Protein AF-A0A424RBS3-F1 (afdb_monomer_lite)

Secondary structure (DSSP, 8-state):
-EEEEEEESSTT-EEEEEEEEEE-SS-EEEEEEEEEEEEEEEEEEE--SHHHHHHHTTTS-HHHHHHTGGGSPPPTT-SEEEGGGS-EEEEEEEEEEEEEEEEEEEES---HHH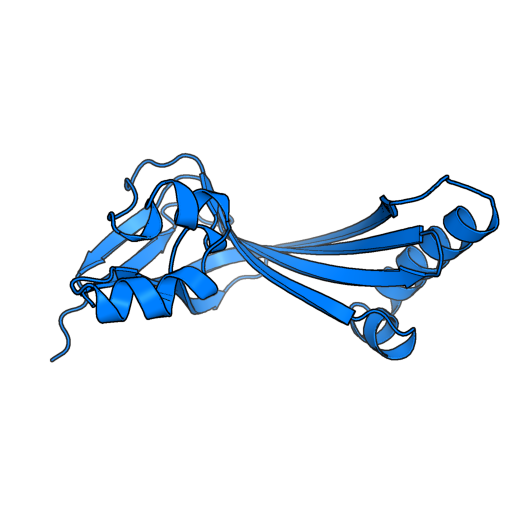HHHHHHHHHHHHHHTHHHHHHTT-EEEEEEEEEES-EEEEE----

Sequence (159 aa):
MKTFNVIPKDSDSVTEINTWLLELDEHKLIATQELNWGSGEFALHIPETPEKIEDIKNYVNRNSREKGIFREIPEEHIAKLDTNEYFFEMVATSGGAHEDWSVGLHEGESNDDIVNMIAQAEEGIESEGDEFLYENGWEEDCYDYKIEGGIKITPLVEL

Structure (mmCIF, N/CA/C/O backbone):
data_AF-A0A424RBS3-F1
#
_entry.id   AF-A0A424RBS3-F1
#
loop_
_atom_site.group_PDB
_atom_site.id
_atom_site.type_symbol
_atom_site.label_atom_id
_atom_site.label_alt_id
_atom_site.label_comp_id
_atom_site.label_asym_id
_atom_site.label_entity_id
_atom_site.label_seq_id
_atom_site.pdbx_PDB_ins_code
_atom_site.Cartn_x
_atom_site.Cartn_y
_atom_site.Cartn_z
_atom_site.occupancy
_atom_site.B_iso_or_equiv
_atom_site.auth_seq_id
_atom_site.auth_comp_id
_atom_site.auth_asym_id
_atom_site.auth_atom_id
_atom_site.pdbx_PDB_model_num
ATOM 1 N N . MET A 1 1 ? -0.478 -1.966 24.330 1.00 88.50 1 MET A N 1
ATOM 2 C CA . MET A 1 1 ? -0.972 -1.701 22.977 1.00 88.50 1 MET A CA 1
ATOM 3 C C . MET A 1 1 ? -2.391 -2.154 23.054 1.00 88.50 1 MET A C 1
ATOM 5 O O . MET A 1 1 ? -2.615 -3.266 23.521 1.00 88.50 1 MET A O 1
ATOM 9 N N . LYS A 1 2 ? -3.318 -1.281 22.688 1.00 92.94 2 LYS A N 1
ATOM 10 C CA . LYS A 1 2 ? -4.683 -1.723 22.451 1.00 92.94 2 LYS A CA 1
ATOM 11 C C . LYS A 1 2 ? -4.747 -2.220 21.027 1.00 92.94 2 LYS A C 1
ATOM 13 O O . LYS A 1 2 ? -4.319 -1.503 20.127 1.00 92.94 2 LYS A O 1
ATOM 18 N N . THR A 1 3 ? -5.269 -3.422 20.865 1.00 95.44 3 THR A N 1
ATOM 19 C CA . THR A 1 3 ? -5.447 -4.033 19.558 1.00 95.44 3 THR A CA 1
ATOM 20 C C . THR A 1 3 ? -6.916 -3.940 19.175 1.00 95.44 3 THR A C 1
ATOM 22 O O . THR A 1 3 ? -7.808 -4.138 20.006 1.00 95.44 3 THR A O 1
ATOM 25 N N . PHE A 1 4 ? -7.175 -3.608 17.921 1.00 96.75 4 PHE A N 1
ATOM 26 C CA . PHE A 1 4 ? -8.513 -3.517 17.362 1.00 96.75 4 PHE A CA 1
ATOM 27 C C . PHE A 1 4 ? -8.575 -4.350 16.093 1.00 96.75 4 PHE A C 1
ATOM 29 O O . PHE A 1 4 ? -7.641 -4.329 15.301 1.00 96.75 4 PHE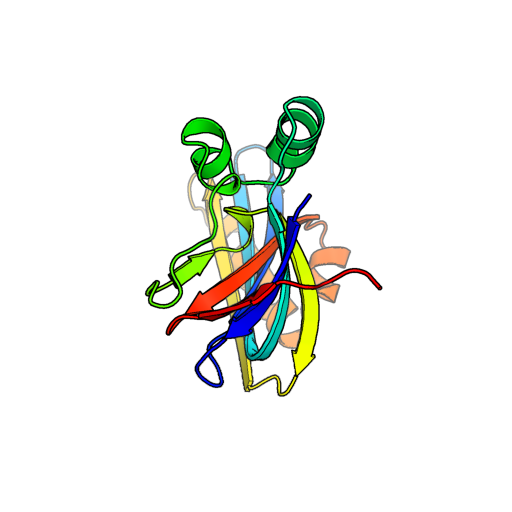 A O 1
ATOM 36 N N . ASN A 1 5 ? -9.684 -5.053 15.896 1.00 97.06 5 ASN A N 1
ATOM 37 C CA . ASN A 1 5 ? -10.004 -5.632 14.606 1.00 97.06 5 ASN A CA 1
ATOM 38 C C . ASN A 1 5 ? -10.622 -4.545 13.726 1.00 97.06 5 ASN A C 1
ATOM 40 O O . ASN A 1 5 ? -11.566 -3.865 14.156 1.00 97.06 5 ASN A O 1
ATOM 44 N N . VAL A 1 6 ? -10.085 -4.396 12.522 1.00 97.12 6 VAL A N 1
ATOM 45 C CA . VAL A 1 6 ? -10.508 -3.436 11.513 1.00 97.12 6 VAL A CA 1
ATOM 46 C C . VAL A 1 6 ? -10.985 -4.197 10.288 1.00 97.12 6 VAL A C 1
ATOM 48 O O . VAL A 1 6 ? -10.242 -4.965 9.682 1.00 97.12 6 VAL A O 1
ATOM 51 N N . ILE A 1 7 ? -12.245 -3.960 9.929 1.00 96.94 7 ILE A N 1
ATOM 52 C CA . ILE A 1 7 ? -12.893 -4.574 8.770 1.00 96.94 7 ILE A CA 1
ATOM 53 C C . ILE A 1 7 ? -13.395 -3.446 7.856 1.00 96.94 7 ILE A C 1
ATOM 55 O O . ILE A 1 7 ? -14.109 -2.564 8.350 1.00 96.94 7 ILE A O 1
ATOM 59 N N . PRO A 1 8 ? -13.063 -3.443 6.554 1.00 96.38 8 PRO A N 1
ATOM 60 C CA . PRO A 1 8 ? -13.652 -2.529 5.579 1.00 96.38 8 PRO A CA 1
ATOM 61 C C . PRO A 1 8 ? -15.179 -2.649 5.552 1.00 96.38 8 PRO A C 1
ATOM 63 O O . PRO A 1 8 ? -15.737 -3.734 5.730 1.00 96.38 8 PRO A O 1
ATOM 66 N N . LYS A 1 9 ? -15.881 -1.530 5.360 1.00 96.44 9 LYS A N 1
ATOM 67 C CA . LYS A 1 9 ? -17.354 -1.532 5.314 1.00 96.44 9 LYS A CA 1
ATOM 68 C C . LYS A 1 9 ? -17.906 -2.062 3.996 1.00 96.44 9 LYS A C 1
ATOM 70 O O . LYS A 1 9 ? -18.944 -2.726 4.008 1.00 96.44 9 LYS A O 1
ATOM 75 N N . ASP A 1 10 ? -17.204 -1.776 2.909 1.00 93.50 10 ASP A N 1
ATOM 76 C CA . ASP A 1 10 ? -17.633 -2.073 1.549 1.00 93.50 10 ASP A CA 1
ATOM 77 C C . ASP A 1 10 ? -16.786 -3.202 0.947 1.00 93.50 10 ASP A C 1
ATOM 79 O O . ASP A 1 10 ? -15.632 -3.401 1.333 1.00 93.50 10 ASP A O 1
ATOM 83 N N . SER A 1 11 ? -17.353 -3.960 0.006 1.00 92.25 11 SER A N 1
ATOM 84 C CA . SER A 1 11 ? -16.568 -4.907 -0.791 1.00 92.25 11 SER A CA 1
ATOM 85 C C . SER A 1 11 ? -15.692 -4.162 -1.795 1.00 92.25 11 SER A C 1
ATOM 87 O O . SER A 1 11 ? -16.004 -3.030 -2.159 1.00 92.25 11 SER A O 1
ATOM 89 N N . ASP A 1 12 ? -14.624 -4.814 -2.256 1.00 92.69 12 ASP A N 1
ATOM 90 C CA . ASP A 1 12 ? -13.719 -4.284 -3.292 1.00 92.69 12 ASP A CA 1
ATOM 91 C C . ASP A 1 12 ? -13.100 -2.926 -2.908 1.00 92.69 12 ASP A C 1
ATOM 93 O O . ASP A 1 12 ? -12.848 -2.072 -3.752 1.00 92.69 12 ASP A O 1
ATOM 97 N N . SER A 1 13 ? -12.905 -2.716 -1.604 1.00 93.62 13 SER A N 1
ATOM 98 C CA . SER A 1 13 ? -12.477 -1.445 -1.012 1.00 93.62 13 SER A CA 1
ATOM 99 C C . SER A 1 13 ? -11.055 -1.475 -0.456 1.00 93.62 13 SER A C 1
ATOM 101 O O . SER A 1 13 ? -10.584 -0.475 0.084 1.00 93.62 13 SER A O 1
ATOM 103 N N . VAL A 1 14 ? -10.384 -2.624 -0.551 1.00 96.25 14 VAL A N 1
ATOM 104 C CA . VAL A 1 14 ? -9.010 -2.818 -0.092 1.00 96.25 14 VAL A CA 1
ATOM 105 C C . VAL A 1 14 ? -8.107 -2.906 -1.307 1.00 96.25 14 VAL A C 1
ATOM 107 O O . VAL A 1 14 ? -8.252 -3.827 -2.105 1.00 96.25 14 VAL A O 1
ATOM 110 N N . THR A 1 15 ? -7.150 -1.995 -1.407 1.00 96.50 15 THR A N 1
ATOM 111 C CA . THR A 1 15 ? -6.072 -2.059 -2.394 1.00 96.50 15 THR A CA 1
ATOM 112 C C . THR A 1 15 ? -4.772 -2.371 -1.670 1.00 96.50 15 THR A C 1
ATOM 114 O O . THR A 1 15 ? -4.357 -1.605 -0.806 1.00 96.50 15 THR A O 1
ATOM 117 N N . GLU A 1 16 ? -4.143 -3.486 -2.002 1.00 95.56 16 GLU A N 1
ATOM 118 C CA . GLU A 1 16 ? -2.749 -3.775 -1.676 1.00 95.56 16 GLU A CA 1
ATOM 119 C C . GLU A 1 16 ? -1.847 -3.101 -2.706 1.00 95.56 16 GLU A C 1
ATOM 121 O O . GLU A 1 16 ? -2.157 -3.113 -3.896 1.00 95.56 16 GLU A O 1
ATOM 126 N N . ILE A 1 17 ? -0.772 -2.478 -2.239 1.00 95.56 17 ILE A N 1
ATOM 127 C CA . ILE A 1 17 ? 0.138 -1.671 -3.042 1.00 95.56 17 ILE A CA 1
ATOM 128 C C . ILE A 1 17 ? 1.555 -2.180 -2.799 1.00 95.56 17 ILE A C 1
ATOM 130 O O . ILE A 1 17 ? 2.110 -1.972 -1.717 1.00 95.56 17 ILE A O 1
ATOM 134 N N . ASN A 1 18 ? 2.144 -2.789 -3.828 1.00 95.31 18 ASN A N 1
ATOM 135 C CA . ASN A 1 18 ? 3.519 -3.283 -3.800 1.00 95.31 18 ASN A CA 1
ATOM 136 C C . ASN A 1 18 ? 4.365 -2.402 -4.708 1.00 95.31 18 ASN A C 1
ATOM 138 O O . ASN A 1 18 ? 4.069 -2.240 -5.892 1.00 95.31 18 ASN A O 1
ATOM 142 N N . THR A 1 19 ? 5.399 -1.788 -4.145 1.00 96.06 19 THR A N 1
ATOM 143 C CA . THR A 1 19 ? 6.270 -0.857 -4.863 1.00 96.06 19 THR A CA 1
ATOM 144 C C . THR A 1 19 ? 7.662 -1.436 -4.980 1.00 96.06 19 THR A C 1
ATOM 146 O O . THR A 1 19 ? 8.233 -1.919 -4.006 1.00 96.06 19 THR A O 1
ATOM 149 N N . TRP A 1 20 ? 8.208 -1.326 -6.179 1.00 98.00 20 TRP A N 1
ATOM 150 C CA . TRP A 1 20 ? 9.506 -1.827 -6.571 1.00 98.00 20 TRP A CA 1
ATOM 151 C C . TRP A 1 20 ? 10.348 -0.707 -7.125 1.00 98.00 20 TRP A C 1
ATOM 153 O O . TRP A 1 20 ? 9.848 0.210 -7.780 1.00 98.00 20 TRP A O 1
ATOM 163 N N . LEU A 1 21 ? 11.641 -0.819 -6.892 1.00 97.69 21 LEU A N 1
ATOM 164 C CA . LEU A 1 21 ? 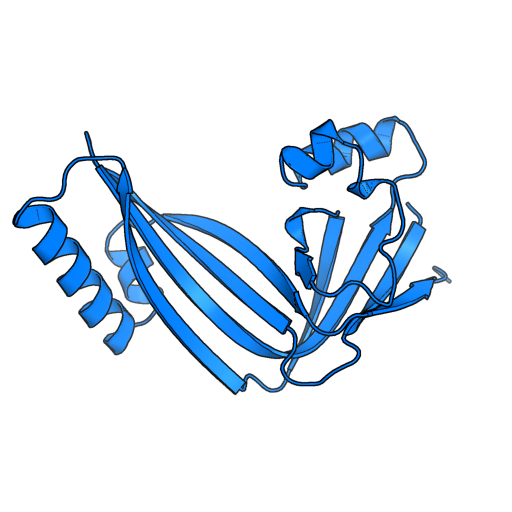12.595 0.222 -7.156 1.00 97.69 21 LEU A CA 1
ATOM 165 C C . LEU A 1 21 ? 13.774 -0.322 -7.958 1.00 97.69 21 LEU A C 1
ATOM 167 O O . LEU A 1 21 ? 14.436 -1.267 -7.544 1.00 97.69 21 LEU A O 1
ATOM 171 N N . LEU A 1 22 ? 14.077 0.334 -9.074 1.00 97.69 22 LEU A N 1
ATOM 172 C CA . LEU A 1 22 ? 15.353 0.199 -9.761 1.00 97.69 22 LEU A CA 1
ATOM 173 C C . LEU A 1 22 ? 16.136 1.510 -9.640 1.00 97.69 22 LEU A C 1
ATOM 175 O O . LEU A 1 22 ? 15.763 2.529 -10.232 1.00 97.69 22 LEU A O 1
ATOM 179 N N . GLU A 1 23 ? 17.219 1.480 -8.862 1.00 96.44 23 GLU A N 1
ATOM 180 C CA . GLU A 1 23 ? 18.167 2.591 -8.749 1.00 96.44 23 GLU A CA 1
ATOM 181 C C . GLU A 1 23 ? 19.294 2.451 -9.779 1.00 96.44 23 GLU A C 1
ATOM 183 O O . GLU A 1 23 ? 19.982 1.433 -9.863 1.00 96.44 23 GLU A O 1
ATOM 188 N N . LEU A 1 24 ? 19.490 3.510 -10.559 1.00 94.38 24 LEU A N 1
ATOM 189 C CA . LEU A 1 24 ? 20.582 3.697 -11.510 1.00 94.38 24 LEU A CA 1
ATOM 190 C C . LEU A 1 24 ? 21.361 4.961 -11.105 1.00 94.38 24 LEU A C 1
ATOM 192 O O . LEU A 1 24 ? 20.901 5.728 -10.264 1.00 94.38 24 LEU A O 1
ATOM 196 N N . ASP A 1 25 ? 22.522 5.213 -11.718 1.00 91.62 25 ASP A N 1
ATOM 197 C CA . ASP A 1 25 ? 23.418 6.320 -11.323 1.00 91.62 25 ASP A CA 1
ATOM 198 C C . ASP A 1 25 ? 22.707 7.682 -11.153 1.00 91.62 25 ASP A C 1
ATOM 200 O O . ASP A 1 25 ? 22.846 8.325 -10.114 1.00 91.62 25 ASP A O 1
ATOM 204 N N . GLU A 1 26 ? 21.959 8.132 -12.167 1.00 94.94 26 GLU A N 1
ATOM 205 C CA . GLU A 1 26 ? 21.239 9.421 -12.160 1.00 94.94 26 GLU A CA 1
ATOM 206 C C . GLU A 1 26 ? 19.715 9.256 -12.280 1.00 94.94 26 GLU A C 1
ATOM 208 O O . GLU A 1 26 ? 18.992 10.243 -12.450 1.00 94.94 26 GLU A O 1
ATOM 213 N N . HIS A 1 27 ? 19.213 8.018 -12.213 1.00 97.00 27 HIS A N 1
ATOM 214 C CA . HIS A 1 27 ? 17.811 7.707 -12.478 1.00 97.00 27 HIS A CA 1
ATOM 215 C C . HIS A 1 27 ? 17.230 6.769 -11.435 1.00 97.00 27 HIS A C 1
ATOM 217 O O . HIS A 1 27 ? 17.876 5.828 -10.983 1.00 97.00 27 HIS A O 1
ATOM 223 N N . LYS A 1 28 ? 15.959 6.993 -11.119 1.00 97.62 28 LYS A N 1
ATOM 224 C CA . LYS A 1 28 ? 15.176 6.135 -10.236 1.00 97.62 28 LYS A CA 1
ATOM 225 C C . LYS A 1 28 ? 13.906 5.728 -10.959 1.00 97.62 28 LYS A C 1
ATOM 227 O O . LYS A 1 28 ? 13.111 6.608 -11.296 1.00 97.62 28 LYS A O 1
ATOM 232 N N . LEU A 1 29 ? 13.704 4.437 -11.198 1.00 98.12 29 LEU A N 1
ATOM 233 C CA . LEU A 1 29 ? 12.445 3.925 -11.737 1.00 98.12 29 LEU A CA 1
ATOM 234 C C . LEU A 1 29 ? 11.638 3.240 -10.643 1.00 98.12 29 LEU A C 1
ATOM 236 O O . LEU A 1 29 ? 12.201 2.603 -9.757 1.00 98.12 29 LEU A O 1
ATOM 240 N N . ILE A 1 30 ? 10.319 3.377 -10.720 1.00 98.06 30 ILE A N 1
ATOM 241 C CA . ILE A 1 30 ? 9.384 2.736 -9.805 1.00 98.06 30 ILE A CA 1
ATOM 242 C C . ILE A 1 30 ? 8.403 1.895 -10.609 1.00 98.06 30 ILE A C 1
ATOM 244 O O . ILE A 1 30 ? 7.836 2.388 -11.584 1.00 98.06 30 ILE A O 1
ATOM 248 N N . ALA A 1 31 ? 8.205 0.652 -10.181 1.00 98.00 31 ALA A N 1
ATOM 249 C CA . ALA A 1 31 ? 7.095 -0.181 -10.606 1.00 98.00 31 ALA A CA 1
ATOM 250 C C . ALA A 1 31 ? 6.132 -0.346 -9.426 1.00 98.00 31 ALA A C 1
ATOM 252 O O . ALA A 1 31 ? 6.559 -0.567 -8.294 1.00 98.00 31 ALA A O 1
ATOM 253 N N . THR A 1 32 ? 4.837 -0.202 -9.674 1.00 97.69 32 THR A N 1
ATOM 254 C CA . THR A 1 32 ? 3.794 -0.325 -8.657 1.00 97.69 32 THR A CA 1
ATOM 255 C C . THR A 1 32 ? 2.762 -1.333 -9.123 1.00 97.69 32 THR A C 1
ATOM 257 O O . THR A 1 32 ? 2.187 -1.170 -10.199 1.00 97.69 32 THR A O 1
ATOM 260 N N . GLN A 1 33 ? 2.524 -2.339 -8.290 1.00 97.12 33 GLN A N 1
ATOM 261 C CA . GLN A 1 33 ? 1.409 -3.268 -8.392 1.00 97.12 33 GLN A CA 1
ATOM 262 C C . GLN A 1 33 ? 0.296 -2.798 -7.457 1.00 97.12 33 GLN A C 1
ATOM 264 O O . GLN A 1 33 ? 0.543 -2.576 -6.271 1.00 97.12 33 GLN A O 1
ATOM 269 N N . GLU A 1 34 ? -0.925 -2.689 -7.968 1.00 96.75 34 GLU A N 1
ATOM 270 C CA . GLU A 1 34 ? -2.127 -2.502 -7.161 1.00 96.75 34 GLU A CA 1
ATOM 271 C C . GLU A 1 34 ? -3.043 -3.728 -7.283 1.00 96.75 34 GLU A C 1
ATOM 273 O O . GLU A 1 34 ? -3.581 -4.018 -8.351 1.00 96.75 34 GLU A O 1
ATOM 278 N N . LEU A 1 35 ? -3.263 -4.435 -6.172 1.00 95.19 35 LEU A N 1
ATOM 279 C CA . LEU A 1 35 ? -4.183 -5.572 -6.078 1.00 95.19 35 LEU A CA 1
ATOM 280 C C . LEU A 1 35 ? -5.432 -5.166 -5.298 1.00 95.19 35 LEU A C 1
ATOM 282 O O . LEU A 1 35 ? -5.370 -4.841 -4.115 1.00 95.19 35 LEU A O 1
ATOM 286 N N . ASN A 1 36 ? -6.593 -5.208 -5.944 1.00 95.50 36 ASN A N 1
ATOM 287 C CA . ASN A 1 36 ? -7.869 -4.929 -5.296 1.00 95.50 36 ASN A CA 1
ATOM 288 C C . ASN A 1 36 ? -8.500 -6.216 -4.765 1.00 95.50 36 ASN A C 1
ATOM 290 O O . ASN A 1 36 ? -8.737 -7.176 -5.506 1.00 95.50 36 ASN A O 1
ATOM 294 N N . TRP A 1 37 ? -8.822 -6.207 -3.477 1.00 95.81 37 TRP A N 1
ATOM 295 C CA . TRP A 1 37 ? -9.398 -7.326 -2.748 1.00 95.81 37 TRP A CA 1
ATOM 296 C C . TRP A 1 37 ? -10.871 -7.080 -2.428 1.00 95.81 37 TRP A C 1
ATOM 298 O O . TRP A 1 37 ? -11.248 -6.032 -1.901 1.00 95.81 37 TRP A O 1
ATOM 308 N N . GLY A 1 38 ? -11.704 -8.098 -2.656 1.00 93.06 38 GLY A N 1
ATOM 309 C CA . GLY A 1 38 ? -13.127 -8.061 -2.323 1.00 93.06 38 GLY A CA 1
ATOM 310 C C . GLY A 1 38 ? -13.412 -7.924 -0.825 1.00 93.06 38 GLY A C 1
ATOM 311 O O . GLY A 1 38 ? -14.462 -7.409 -0.443 1.00 93.06 38 GLY A O 1
ATOM 312 N N . SER A 1 39 ? -12.482 -8.353 0.031 1.00 93.56 39 SER A N 1
ATOM 313 C CA . SER A 1 39 ? -12.556 -8.198 1.488 1.00 93.56 39 SER A CA 1
ATOM 314 C C . SER A 1 39 ? -11.167 -8.157 2.124 1.00 93.56 39 SER A C 1
ATOM 316 O O . SER A 1 39 ? -10.256 -8.814 1.617 1.00 93.56 39 SER A O 1
ATOM 318 N N . GLY A 1 40 ? -11.056 -7.524 3.294 1.00 94.88 40 GLY A N 1
ATOM 319 C CA . GLY A 1 40 ? -9.869 -7.582 4.149 1.00 94.88 40 GLY A CA 1
ATOM 320 C C . GLY A 1 40 ? -10.211 -7.612 5.641 1.00 94.88 40 GLY A C 1
ATOM 321 O O . GLY A 1 40 ? -11.294 -7.198 6.053 1.00 94.88 40 GLY A O 1
ATOM 322 N N . GLU A 1 41 ? -9.282 -8.106 6.447 1.00 96.69 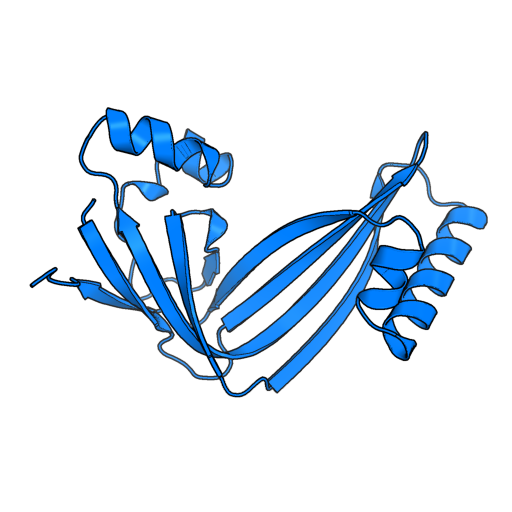41 GLU A N 1
ATOM 323 C CA . GLU A 1 41 ? -9.302 -8.077 7.908 1.00 96.69 41 GLU A CA 1
ATOM 324 C C . GLU A 1 41 ? -7.911 -7.687 8.407 1.00 96.69 41 GLU A C 1
ATOM 326 O O . GLU A 1 41 ? -6.904 -8.256 7.976 1.00 96.69 41 GLU A O 1
ATOM 331 N N . PHE A 1 42 ? -7.862 -6.715 9.318 1.00 96.12 42 PHE A N 1
ATOM 332 C CA . PHE A 1 42 ? -6.615 -6.131 9.797 1.00 96.12 42 PHE A CA 1
ATOM 333 C C . PHE A 1 42 ? -6.615 -5.974 11.318 1.00 96.12 42 PHE A C 1
ATOM 335 O O . PHE A 1 42 ? -7.636 -5.645 11.927 1.00 96.12 42 PHE A O 1
ATOM 342 N N . ALA A 1 43 ? -5.449 -6.136 11.935 1.00 95.94 43 ALA A N 1
ATOM 343 C CA . ALA A 1 43 ? -5.219 -5.798 13.331 1.00 95.94 43 ALA A CA 1
ATOM 344 C C . ALA A 1 43 ? -4.560 -4.416 13.425 1.00 95.94 43 ALA A C 1
ATOM 346 O O . ALA A 1 43 ? -3.463 -4.200 12.924 1.00 95.94 43 ALA A O 1
ATOM 347 N N . LEU A 1 44 ? -5.239 -3.468 14.070 1.00 96.00 44 LEU A N 1
ATOM 348 C CA . LEU A 1 44 ? -4.716 -2.137 14.370 1.00 96.00 44 LEU A CA 1
ATOM 349 C C . LEU A 1 44 ? -4.163 -2.104 15.791 1.00 96.00 44 LEU A C 1
ATOM 351 O O . LEU A 1 44 ? -4.891 -2.383 16.749 1.00 96.00 44 LEU A O 1
ATOM 355 N N . HIS A 1 45 ? -2.923 -1.654 15.946 1.00 95.19 45 HIS A N 1
ATOM 356 C CA . HIS A 1 45 ? -2.261 -1.544 17.239 1.00 95.19 45 HIS A CA 1
ATOM 357 C C . HIS A 1 45 ? -2.020 -0.085 17.628 1.00 95.19 45 HIS A C 1
ATOM 359 O O . HIS A 1 45 ? -1.210 0.623 17.033 1.00 95.19 45 HIS A O 1
ATOM 365 N N . ILE A 1 46 ? -2.675 0.356 18.704 1.00 95.69 46 ILE A N 1
ATOM 366 C CA . ILE A 1 46 ? -2.489 1.700 19.255 1.00 95.69 46 ILE A CA 1
ATOM 367 C C . ILE A 1 46 ? -1.515 1.653 20.444 1.00 95.69 46 ILE A C 1
ATOM 369 O O . ILE A 1 46 ? -1.777 0.945 21.434 1.00 95.69 46 ILE A O 1
ATOM 373 N N . PRO A 1 47 ? -0.386 2.388 20.397 1.00 94.75 47 PRO A N 1
ATOM 374 C CA . PRO A 1 47 ? 0.570 2.430 21.495 1.00 94.75 47 PRO A CA 1
ATOM 375 C C . PRO A 1 47 ? 0.027 3.232 22.683 1.00 94.75 47 PRO A C 1
ATOM 377 O O . PRO A 1 47 ? -0.577 4.286 22.528 1.00 94.75 47 PRO A O 1
ATOM 380 N N . GLU A 1 48 ? 0.300 2.754 23.899 1.00 92.31 48 GLU A N 1
ATOM 381 C CA . GLU A 1 48 ? -0.194 3.373 25.145 1.00 92.31 48 GLU A CA 1
ATOM 382 C C . GLU A 1 48 ? 0.928 3.911 26.041 1.00 92.31 48 GLU A C 1
ATOM 384 O O . GLU A 1 48 ? 0.667 4.644 26.992 1.00 92.31 48 GLU A O 1
ATOM 389 N N . THR A 1 49 ? 2.179 3.532 25.767 1.00 93.31 49 THR A N 1
ATOM 390 C CA . THR A 1 49 ? 3.347 3.919 26.567 1.00 93.31 49 THR A CA 1
ATOM 391 C C . THR A 1 49 ? 4.387 4.613 25.689 1.00 93.31 49 THR A C 1
ATOM 393 O O . THR A 1 49 ? 4.478 4.295 24.502 1.00 93.31 49 THR A O 1
ATOM 396 N N . PRO A 1 50 ? 5.212 5.522 26.244 1.00 93.81 50 PRO A N 1
ATOM 397 C CA . PRO A 1 50 ? 6.286 6.175 25.493 1.00 93.81 50 PRO A CA 1
ATOM 398 C C . PRO A 1 50 ? 7.242 5.194 24.805 1.00 93.81 50 PRO A C 1
ATOM 400 O O . PRO A 1 50 ? 7.641 5.430 23.673 1.00 93.81 50 PRO A O 1
ATOM 403 N N . GLU A 1 51 ? 7.552 4.073 25.456 1.00 93.69 51 GLU A N 1
ATOM 404 C CA . GLU A 1 51 ? 8.394 3.006 24.897 1.00 93.69 51 GLU A CA 1
ATOM 405 C C . GLU A 1 51 ? 7.772 2.395 23.634 1.00 93.69 51 GLU A C 1
ATOM 407 O O . GLU A 1 51 ? 8.444 2.255 22.621 1.00 93.69 51 GLU A O 1
ATOM 412 N N . LYS A 1 52 ? 6.464 2.107 23.659 1.00 93.00 52 LYS A N 1
ATOM 413 C CA . LYS A 1 52 ? 5.735 1.557 22.504 1.00 93.00 52 LYS A CA 1
ATOM 414 C C . LYS A 1 52 ? 5.562 2.580 21.385 1.00 93.00 52 LYS A C 1
ATOM 416 O O . LYS A 1 52 ? 5.563 2.219 20.218 1.00 93.00 52 LYS A O 1
ATOM 421 N N . ILE A 1 53 ? 5.425 3.860 21.731 1.00 93.75 53 ILE A N 1
ATOM 422 C CA . ILE A 1 53 ? 5.411 4.953 20.749 1.00 93.75 53 ILE A CA 1
ATOM 423 C C . ILE A 1 53 ? 6.761 5.031 20.025 1.00 93.75 53 ILE A C 1
ATOM 425 O O . ILE A 1 53 ? 6.795 5.228 18.813 1.00 93.75 53 ILE A O 1
ATOM 429 N N . GLU A 1 54 ? 7.861 4.902 20.767 1.00 92.94 54 GLU A N 1
ATOM 430 C CA . GLU A 1 54 ? 9.220 4.955 20.228 1.00 92.94 54 GLU A CA 1
ATOM 431 C C . GLU A 1 54 ? 9.545 3.758 19.327 1.00 92.94 54 GLU A C 1
ATOM 433 O O . GLU A 1 54 ? 10.281 3.920 18.356 1.00 92.94 54 GLU A O 1
ATOM 438 N N . ASP A 1 55 ? 8.968 2.595 19.625 1.00 91.38 55 ASP A N 1
ATOM 439 C CA . ASP A 1 55 ? 9.061 1.390 18.801 1.00 91.38 55 ASP A CA 1
ATOM 440 C C . ASP A 1 55 ? 8.262 1.544 17.493 1.00 91.38 55 ASP A C 1
ATOM 442 O O . ASP A 1 55 ? 8.824 1.494 16.399 1.00 91.38 55 ASP A O 1
ATOM 446 N N . ILE A 1 56 ? 6.967 1.878 17.597 1.00 90.56 56 ILE A N 1
ATOM 447 C CA . ILE A 1 56 ? 6.051 1.968 16.446 1.00 90.56 56 ILE A CA 1
ATOM 448 C C . ILE A 1 56 ? 6.445 3.051 15.438 1.00 90.56 56 ILE A C 1
ATOM 450 O O . ILE A 1 56 ? 6.233 2.881 14.240 1.00 90.56 56 ILE A O 1
ATOM 454 N N . LYS A 1 57 ? 7.025 4.174 15.877 1.00 89.94 57 LYS A N 1
ATOM 455 C CA . LYS A 1 57 ? 7.284 5.323 14.988 1.00 89.94 57 LYS A CA 1
ATOM 456 C C . LYS A 1 57 ? 8.170 4.999 13.773 1.00 89.94 57 LYS A C 1
ATOM 458 O O . LYS A 1 57 ? 8.264 5.834 12.876 1.00 89.94 57 LYS A O 1
ATOM 463 N N . ASN A 1 58 ? 8.905 3.886 13.809 1.00 87.38 58 ASN A N 1
ATOM 464 C CA . ASN A 1 58 ? 9.782 3.451 12.723 1.00 87.38 58 ASN A CA 1
ATOM 465 C C . ASN A 1 58 ? 9.041 2.615 11.667 1.00 87.38 58 ASN A C 1
ATOM 467 O O . ASN A 1 58 ? 9.592 2.408 10.595 1.00 87.38 58 ASN A O 1
ATOM 471 N N . TYR A 1 59 ? 7.814 2.181 11.962 1.00 89.44 59 TYR A N 1
ATOM 472 C CA . TYR A 1 59 ? 6.963 1.373 11.083 1.00 89.44 59 TYR A CA 1
ATOM 473 C C . TYR A 1 59 ? 5.802 2.170 10.478 1.00 89.44 59 TYR A C 1
ATOM 475 O O . TYR A 1 59 ? 5.009 1.622 9.727 1.00 89.44 59 TYR A O 1
ATOM 483 N N . VAL A 1 60 ? 5.685 3.458 10.814 1.00 92.44 60 VAL A N 1
ATOM 484 C CA . VAL A 1 60 ? 4.680 4.356 10.238 1.00 92.44 60 VAL A CA 1
ATOM 485 C C . VAL A 1 60 ? 5.356 5.413 9.386 1.00 92.44 60 VAL A C 1
ATOM 487 O O . VAL A 1 60 ? 6.505 5.801 9.628 1.00 92.44 60 VAL A O 1
ATOM 490 N N . ASN A 1 61 ? 4.624 5.930 8.409 1.00 91.81 61 ASN A N 1
ATOM 491 C CA . ASN A 1 61 ? 5.136 6.937 7.508 1.00 91.81 61 ASN A CA 1
ATOM 492 C C . ASN A 1 61 ? 5.541 8.219 8.264 1.00 91.81 61 ASN A C 1
ATOM 494 O O . ASN A 1 61 ? 5.091 8.534 9.376 1.00 91.81 61 ASN A O 1
ATOM 498 N N . ARG A 1 62 ? 6.414 9.006 7.630 1.00 90.88 62 ARG A N 1
ATOM 499 C CA . ARG A 1 62 ? 6.984 10.221 8.222 1.00 90.88 62 ARG A CA 1
ATOM 500 C C . ARG A 1 62 ? 5.918 11.223 8.677 1.00 90.88 62 ARG A C 1
ATOM 502 O O . ARG A 1 62 ? 6.054 11.810 9.749 1.00 90.88 62 ARG A O 1
ATOM 509 N N . ASN A 1 63 ? 4.871 11.417 7.877 1.00 91.88 63 ASN A N 1
ATOM 510 C CA . ASN A 1 63 ? 3.799 12.366 8.170 1.00 91.88 63 ASN A CA 1
ATOM 511 C C . ASN A 1 63 ? 3.028 11.962 9.439 1.00 91.88 63 ASN A C 1
ATOM 513 O O . ASN A 1 63 ? 2.814 12.798 10.322 1.00 91.88 63 ASN A O 1
ATOM 517 N N . SER A 1 64 ? 2.682 10.680 9.573 1.00 92.56 64 SER A N 1
ATOM 518 C CA . SER A 1 64 ? 2.048 10.131 10.770 1.00 92.56 64 SER A CA 1
ATOM 519 C C . SER A 1 64 ? 2.963 10.240 11.986 1.00 92.56 64 SER A C 1
ATOM 521 O O . SER A 1 64 ? 2.524 10.683 13.049 1.00 92.56 64 SER A O 1
ATOM 523 N N . ARG A 1 65 ? 4.261 9.950 11.832 1.00 92.56 65 ARG A N 1
ATOM 524 C CA . ARG A 1 65 ? 5.256 10.114 12.902 1.00 92.56 65 ARG A CA 1
ATOM 525 C C . ARG A 1 65 ? 5.344 11.553 13.414 1.00 92.56 65 ARG A C 1
ATOM 527 O O . ARG A 1 65 ? 5.375 11.762 14.627 1.00 92.56 65 ARG A O 1
ATOM 534 N N . GLU A 1 66 ? 5.422 12.531 12.515 1.00 92.19 66 GLU A N 1
ATOM 535 C CA . GLU A 1 66 ? 5.565 13.952 12.860 1.00 92.19 66 GLU A CA 1
ATOM 536 C C . GLU A 1 66 ? 4.298 14.518 13.518 1.00 92.19 66 GLU A C 1
ATOM 538 O O . GLU A 1 66 ? 4.393 15.307 14.460 1.00 92.19 66 GLU A O 1
ATOM 543 N N . LYS A 1 67 ? 3.115 14.089 13.060 1.00 93.06 67 LYS A N 1
ATOM 544 C CA . LYS A 1 67 ? 1.816 14.546 13.582 1.00 93.06 67 LYS A CA 1
ATOM 545 C C . LYS A 1 67 ? 1.298 13.726 14.766 1.00 93.06 67 LYS A C 1
ATOM 547 O O . LYS A 1 67 ? 0.439 14.202 15.499 1.00 93.06 67 LYS A O 1
ATOM 552 N N . GLY A 1 68 ? 1.824 12.521 14.972 1.00 91.75 68 GLY A N 1
ATOM 553 C CA . GLY A 1 68 ? 1.385 11.592 16.012 1.00 91.75 68 GLY A CA 1
ATOM 554 C C . GLY A 1 68 ? 0.063 10.876 15.716 1.00 91.75 68 GLY A C 1
ATOM 555 O O . GLY A 1 68 ? -0.561 10.410 16.664 1.00 91.75 68 GLY A O 1
ATOM 556 N N . ILE A 1 69 ? -0.350 10.776 14.445 1.00 92.50 69 ILE A N 1
ATOM 557 C CA . ILE A 1 69 ? -1.657 10.225 14.022 1.00 92.50 69 ILE A CA 1
ATOM 558 C C . ILE A 1 69 ? -1.831 8.765 14.471 1.00 92.50 69 ILE A C 1
ATOM 560 O O . ILE A 1 69 ? -2.869 8.412 15.024 1.00 92.50 69 ILE A O 1
ATOM 564 N N . PHE A 1 70 ? -0.779 7.947 14.355 1.00 94.38 70 PHE A N 1
ATOM 565 C CA . PHE A 1 70 ? -0.756 6.532 14.762 1.00 94.38 70 PHE A CA 1
ATOM 566 C C . PHE A 1 70 ? -1.078 6.254 16.246 1.00 94.38 70 PHE A C 1
ATOM 568 O O . PHE A 1 70 ? -1.155 5.101 16.668 1.00 94.38 70 PHE A O 1
ATOM 575 N N . ARG A 1 71 ? -1.201 7.297 17.076 1.00 94.44 71 ARG A N 1
ATOM 576 C CA . ARG A 1 71 ? -1.545 7.195 18.503 1.00 94.44 71 ARG A CA 1
ATOM 577 C C . ARG A 1 71 ? -3.051 7.239 18.751 1.00 94.44 71 ARG A C 1
ATOM 579 O O . ARG A 1 71 ? -3.483 7.007 19.879 1.00 94.44 71 ARG A O 1
ATOM 586 N N . GLU A 1 72 ? -3.831 7.573 17.734 1.00 93.94 72 GLU A N 1
ATOM 587 C CA . GLU A 1 72 ? -5.277 7.740 17.814 1.00 93.94 72 GLU A CA 1
ATOM 588 C C . GLU A 1 72 ? -5.984 6.607 17.070 1.00 93.94 72 GLU A C 1
ATOM 590 O O . GLU A 1 72 ? -5.417 5.972 16.188 1.00 93.94 72 GLU A O 1
ATOM 595 N N . ILE A 1 73 ? -7.230 6.322 17.443 1.00 94.56 73 ILE A N 1
ATOM 596 C CA . ILE A 1 73 ? -8.052 5.367 16.696 1.00 94.56 73 ILE A CA 1
ATOM 597 C C . ILE A 1 73 ? -8.591 6.114 15.464 1.00 94.56 73 ILE A C 1
ATOM 599 O O . ILE A 1 73 ? -9.160 7.192 15.653 1.00 94.56 73 ILE A O 1
ATOM 603 N N . PRO A 1 74 ? -8.440 5.586 14.235 1.00 94.75 74 PRO A N 1
ATOM 604 C CA . PRO A 1 74 ? -8.973 6.228 13.040 1.00 94.75 74 PRO A CA 1
ATOM 605 C C . PRO A 1 74 ? -10.500 6.333 13.098 1.00 94.75 74 PRO A C 1
ATOM 607 O O . PRO A 1 74 ? -11.185 5.517 13.720 1.00 94.75 74 PRO A O 1
ATOM 610 N N . GLU A 1 75 ? -11.051 7.348 12.437 1.00 95.12 75 GLU A N 1
ATOM 611 C CA . GLU A 1 75 ? -12.499 7.502 12.338 1.00 95.12 75 GLU A CA 1
ATOM 612 C C . GLU A 1 75 ? -13.110 6.411 11.449 1.00 95.12 75 GLU A C 1
ATOM 614 O O . GLU A 1 75 ? -12.628 6.117 10.359 1.00 95.12 75 GLU A O 1
ATOM 619 N N . GLU A 1 76 ? -14.244 5.852 11.867 1.00 95.31 76 GLU A N 1
ATOM 620 C CA . GLU A 1 76 ? -14.916 4.791 11.109 1.00 95.31 76 GLU A CA 1
ATOM 621 C C . GLU A 1 76 ? -15.494 5.235 9.750 1.00 95.31 76 GLU A C 1
ATOM 623 O O . GLU A 1 76 ? -15.802 4.396 8.901 1.00 95.31 76 GLU A O 1
ATOM 628 N N . HIS A 1 77 ? -15.718 6.534 9.552 1.00 93.38 77 HIS A N 1
ATOM 629 C CA . HIS A 1 77 ? -16.268 7.107 8.315 1.00 93.38 77 HIS A CA 1
ATOM 630 C C . HIS A 1 77 ? -15.199 7.808 7.470 1.00 93.38 77 HIS A C 1
ATOM 632 O O . HIS A 1 77 ? -15.526 8.651 6.635 1.00 93.38 77 HIS A O 1
ATOM 638 N N . ILE A 1 78 ? -13.927 7.482 7.705 1.00 92.38 78 ILE A N 1
ATOM 639 C CA . ILE A 1 78 ? -12.821 8.000 6.913 1.00 92.38 78 ILE A CA 1
ATOM 640 C C . ILE A 1 78 ? -13.003 7.609 5.440 1.00 92.38 78 ILE A C 1
ATOM 642 O O . ILE A 1 78 ? -13.362 6.477 5.127 1.00 92.38 78 ILE A O 1
ATOM 646 N N . ALA A 1 79 ? -12.795 8.564 4.532 1.00 93.38 79 ALA A N 1
ATOM 647 C CA . ALA A 1 79 ? -12.957 8.313 3.100 1.00 93.38 79 ALA A CA 1
ATOM 648 C C . ALA A 1 79 ? -11.907 7.324 2.574 1.00 93.38 79 ALA A C 1
ATOM 650 O O . ALA A 1 79 ? -12.218 6.480 1.738 1.00 93.38 79 ALA A O 1
ATOM 651 N N . LYS A 1 80 ? -10.683 7.451 3.092 1.00 93.88 80 LYS A N 1
ATOM 652 C CA . LYS A 1 80 ? -9.510 6.666 2.731 1.00 93.88 80 LYS A CA 1
ATOM 653 C C . LYS A 1 80 ? -8.618 6.511 3.959 1.00 93.88 80 LYS A C 1
ATOM 655 O O . LYS A 1 80 ? -8.311 7.510 4.607 1.00 93.88 80 LYS A O 1
ATOM 660 N N . LEU A 1 81 ? -8.199 5.288 4.247 1.00 94.44 81 LEU A N 1
ATOM 661 C CA . LEU A 1 81 ? -7.217 4.952 5.268 1.00 94.44 81 LEU A CA 1
ATOM 662 C C . LEU A 1 81 ? -6.000 4.316 4.590 1.00 94.44 81 LEU A C 1
ATOM 664 O O . LEU A 1 81 ? -6.130 3.245 4.006 1.00 94.44 81 LEU A O 1
ATOM 668 N N . ASP A 1 82 ? -4.840 4.959 4.692 1.00 94.00 82 ASP A N 1
ATOM 669 C CA . ASP A 1 82 ? -3.552 4.378 4.301 1.00 94.00 82 ASP A CA 1
ATOM 670 C C . ASP A 1 82 ? -2.961 3.637 5.508 1.00 94.00 82 ASP A C 1
ATOM 672 O O . ASP A 1 82 ? -2.797 4.226 6.583 1.00 94.00 82 ASP A O 1
ATOM 676 N N . THR A 1 83 ? -2.674 2.339 5.381 1.00 92.31 83 THR A N 1
ATOM 677 C CA . THR A 1 83 ? -2.270 1.541 6.544 1.00 92.31 83 THR A CA 1
ATOM 678 C C . THR A 1 83 ? -0.886 1.911 7.054 1.00 92.31 83 THR A C 1
ATOM 680 O O . THR A 1 83 ? -0.681 1.859 8.264 1.00 92.31 83 THR A O 1
ATOM 683 N N . ASN A 1 84 ? 0.003 2.439 6.208 1.00 91.25 84 ASN A N 1
ATOM 684 C CA . ASN A 1 84 ? 1.284 3.004 6.630 1.00 91.25 84 ASN A CA 1
ATOM 685 C C . ASN A 1 84 ? 1.166 4.242 7.545 1.00 91.25 84 ASN A C 1
ATO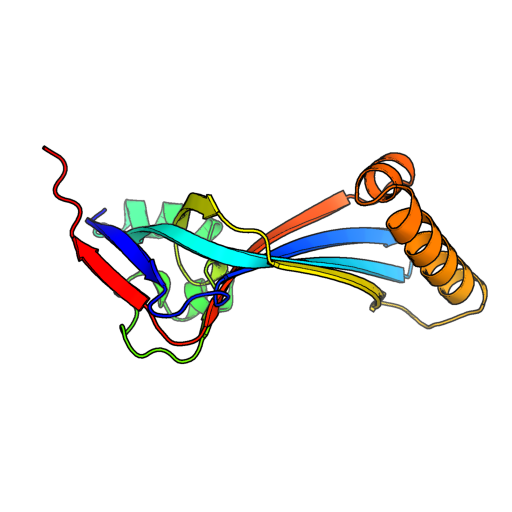M 687 O O . ASN A 1 84 ? 2.162 4.672 8.131 1.00 91.25 84 ASN A O 1
ATOM 691 N N . GLU A 1 85 ? -0.016 4.850 7.702 1.00 93.19 85 GLU A N 1
ATOM 692 C CA . GLU A 1 85 ? -0.228 5.921 8.683 1.00 93.19 85 GLU A CA 1
ATOM 693 C C . GLU A 1 85 ? -0.351 5.381 10.113 1.00 93.19 85 GLU A C 1
ATOM 695 O O . GLU A 1 85 ? -0.258 6.144 11.077 1.00 93.19 85 GLU A O 1
ATOM 700 N N . TYR A 1 86 ? -0.531 4.076 10.277 1.00 94.50 86 TYR A N 1
ATOM 701 C CA . TYR A 1 86 ? -0.753 3.409 11.553 1.00 94.50 86 TYR A CA 1
ATOM 702 C C . TYR A 1 86 ? 0.087 2.131 11.633 1.00 94.50 86 TYR A C 1
ATOM 704 O O . TYR A 1 86 ? 0.747 1.737 10.680 1.00 94.50 86 TYR A O 1
ATOM 712 N N . PHE A 1 87 ? 0.089 1.473 12.792 1.00 93.62 87 PHE A N 1
ATOM 713 C CA . PHE A 1 87 ? 0.687 0.145 12.908 1.00 93.62 87 PHE A CA 1
ATOM 714 C C . PHE A 1 87 ? -0.398 -0.909 12.697 1.00 93.62 87 PHE A C 1
ATOM 716 O O . PHE A 1 87 ? -1.168 -1.212 13.616 1.00 93.62 87 PHE A O 1
ATOM 723 N N . PHE A 1 88 ? -0.482 -1.388 11.459 1.00 92.25 88 PHE A N 1
ATOM 724 C CA . PHE A 1 88 ? -1.402 -2.429 11.026 1.00 92.25 88 PHE A CA 1
ATOM 725 C C . PHE A 1 88 ? -0.671 -3.745 10.773 1.00 92.25 88 PHE A C 1
ATOM 727 O O . PHE A 1 88 ? 0.438 -3.759 10.249 1.00 92.25 88 PHE A O 1
ATOM 734 N N . GLU A 1 89 ? -1.345 -4.847 11.078 1.00 91.56 89 GLU A N 1
ATOM 735 C CA . GLU A 1 89 ? -0.989 -6.183 10.610 1.00 91.56 89 GLU A CA 1
ATOM 736 C C . GLU A 1 89 ? -2.147 -6.720 9.759 1.00 91.56 89 GLU A C 1
ATOM 738 O O . GLU A 1 89 ? -3.307 -6.686 10.185 1.00 91.56 89 GLU A O 1
ATOM 743 N N . MET A 1 90 ? -1.861 -7.211 8.550 1.00 92.00 90 MET A N 1
ATOM 744 C CA . MET A 1 90 ? -2.868 -7.935 7.771 1.00 92.00 90 MET A CA 1
ATOM 745 C C . MET A 1 90 ? -3.171 -9.267 8.466 1.00 92.00 90 MET A C 1
ATOM 747 O O . MET A 1 90 ? -2.267 -10.049 8.755 1.00 92.00 90 MET A O 1
ATOM 751 N N . VAL A 1 91 ? -4.458 -9.547 8.680 1.00 95.19 91 VAL A N 1
ATOM 752 C CA . VAL A 1 91 ? -4.938 -10.845 9.170 1.00 95.19 91 VAL A CA 1
ATOM 753 C C . VAL A 1 91 ? -5.367 -11.730 8.002 1.00 95.19 91 VAL A C 1
ATOM 755 O O . VAL A 1 91 ? -4.962 -12.890 7.931 1.00 95.19 91 VAL A O 1
ATOM 758 N N . ALA A 1 92 ? -6.184 -11.199 7.087 1.00 93.94 92 ALA A N 1
ATOM 759 C CA . ALA A 1 92 ? -6.649 -11.929 5.911 1.00 93.94 92 ALA A CA 1
ATOM 760 C C . ALA A 1 92 ? -7.135 -10.990 4.799 1.00 93.94 92 ALA A C 1
ATOM 762 O O . ALA A 1 92 ? -7.753 -9.965 5.069 1.00 93.94 92 ALA A O 1
ATOM 763 N N . THR A 1 93 ? -6.964 -11.407 3.547 1.00 93.38 93 THR A N 1
ATOM 764 C CA . THR A 1 93 ? -7.639 -10.847 2.368 1.00 93.38 93 THR A CA 1
ATOM 765 C C . THR A 1 93 ? -8.318 -11.971 1.590 1.00 93.38 93 THR A C 1
ATOM 767 O O . THR A 1 93 ? -7.959 -13.147 1.705 1.00 93.38 93 THR A O 1
ATOM 770 N N . SER A 1 94 ? -9.373 -11.649 0.839 1.00 92.69 94 SER A N 1
ATOM 771 C CA . SER A 1 94 ? -10.046 -12.644 -0.003 1.00 92.69 94 SER A CA 1
ATOM 772 C C . SER A 1 94 ? -10.770 -12.016 -1.186 1.00 92.69 94 SER A C 1
ATOM 774 O O . SER A 1 94 ? -11.102 -10.831 -1.163 1.00 92.69 94 SER A O 1
ATOM 776 N N . GLY A 1 95 ? -11.024 -12.832 -2.214 1.00 90.50 95 GLY A N 1
ATOM 777 C CA . GLY A 1 95 ? -11.773 -12.418 -3.399 1.00 90.50 95 GLY A CA 1
ATOM 778 C C . GLY A 1 95 ? -11.028 -11.386 -4.240 1.00 90.50 95 GLY A C 1
ATOM 779 O O . GLY A 1 95 ? -11.595 -10.336 -4.513 1.00 90.50 95 GLY A O 1
ATOM 780 N N . GLY A 1 96 ? -9.772 -11.662 -4.611 1.00 85.81 96 GLY A N 1
ATOM 781 C CA . GLY A 1 96 ? -9.006 -10.799 -5.517 1.00 85.81 96 GLY A CA 1
ATOM 782 C C . GLY A 1 96 ? -9.818 -10.484 -6.775 1.00 85.81 96 GLY A C 1
ATOM 783 O O . GLY A 1 96 ? -10.289 -11.399 -7.455 1.00 85.81 96 GLY A O 1
ATOM 784 N N . ALA A 1 97 ? -10.049 -9.196 -7.015 1.00 78.56 97 ALA A N 1
ATOM 785 C CA . ALA A 1 97 ? -10.999 -8.704 -8.006 1.00 78.56 97 ALA A CA 1
ATOM 786 C C . ALA A 1 97 ? -10.296 -8.121 -9.234 1.00 78.56 97 ALA A C 1
ATOM 788 O O . ALA A 1 97 ? -10.750 -8.326 -10.362 1.00 78.56 97 ALA A O 1
ATOM 789 N N . HIS A 1 98 ? -9.200 -7.395 -9.016 1.00 90.69 98 HIS A N 1
ATOM 790 C CA . HIS A 1 98 ? -8.464 -6.705 -10.066 1.00 90.69 98 HIS A CA 1
ATOM 791 C C . HIS A 1 98 ? -6.998 -6.530 -9.675 1.00 90.69 98 HIS A C 1
ATOM 793 O O . HIS A 1 98 ? -6.690 -6.346 -8.501 1.00 90.69 98 HIS A O 1
ATOM 799 N N . GLU A 1 99 ? -6.128 -6.563 -10.673 1.00 93.44 99 GLU A N 1
ATOM 800 C CA . GLU A 1 99 ? -4.702 -6.290 -10.575 1.00 93.44 99 GLU A CA 1
ATOM 801 C C . GLU A 1 99 ? -4.356 -5.264 -11.651 1.00 93.44 99 GLU A C 1
ATOM 803 O O . GLU A 1 99 ? -4.799 -5.414 -12.795 1.00 93.44 99 GLU A O 1
ATOM 808 N N . ASP A 1 100 ? -3.595 -4.242 -11.272 1.00 95.81 100 ASP A N 1
ATOM 809 C CA . ASP A 1 100 ? -3.052 -3.238 -12.180 1.00 95.81 100 ASP A CA 1
ATOM 810 C C . ASP A 1 100 ? -1.564 -3.030 -11.902 1.00 95.81 100 ASP A C 1
ATOM 812 O O . ASP A 1 100 ? -1.116 -3.101 -10.756 1.00 95.81 100 ASP A O 1
ATOM 816 N N . TRP A 1 101 ? -0.808 -2.763 -12.961 1.00 97.12 101 TRP A N 1
ATOM 817 C CA . TRP A 1 101 ? 0.623 -2.504 -12.888 1.00 97.12 101 TRP A CA 1
ATOM 818 C C . TRP A 1 101 ? 0.949 -1.185 -13.572 1.00 97.12 101 TRP A C 1
ATOM 820 O O . TRP A 1 101 ? 0.411 -0.853 -14.627 1.00 97.12 101 TRP A O 1
ATOM 830 N N . SER A 1 102 ? 1.888 -0.444 -12.995 1.00 96.94 102 SER A N 1
ATOM 831 C CA . SER A 1 102 ? 2.434 0.765 -13.605 1.00 96.94 102 SER A CA 1
ATOM 832 C C . SER A 1 102 ? 3.940 0.827 -13.417 1.00 96.94 102 SER A C 1
ATOM 834 O O . SER A 1 102 ? 4.449 0.436 -12.371 1.00 96.94 102 SER A O 1
ATOM 836 N N . VAL A 1 103 ? 4.656 1.329 -14.423 1.00 97.88 103 VAL A N 1
ATOM 837 C CA . VAL A 1 103 ? 6.101 1.564 -14.353 1.00 97.88 103 VAL A CA 1
ATOM 838 C C . VAL A 1 103 ? 6.389 2.999 -14.774 1.00 97.88 103 VAL A C 1
ATOM 840 O O . VAL A 1 103 ? 5.814 3.508 -15.734 1.00 97.88 103 VAL A O 1
ATOM 843 N N . GLY A 1 104 ? 7.276 3.687 -14.058 1.00 97.44 104 GLY A N 1
ATOM 844 C CA . GLY A 1 104 ? 7.558 5.087 -14.343 1.00 97.44 104 GLY A CA 1
ATOM 845 C C . GLY A 1 104 ? 8.905 5.586 -13.845 1.00 97.44 104 GLY A C 1
ATOM 846 O O . GLY A 1 104 ? 9.516 5.037 -12.930 1.00 97.44 104 GLY A O 1
ATOM 847 N N . LEU A 1 105 ? 9.352 6.683 -14.455 1.00 97.50 105 LEU A N 1
ATOM 848 C CA . LEU A 1 105 ? 10.515 7.441 -14.010 1.00 97.50 105 LEU A CA 1
ATOM 849 C C . LEU A 1 105 ? 10.137 8.316 -12.809 1.00 97.50 105 LEU A C 1
ATOM 851 O O . LEU A 1 105 ? 9.262 9.175 -12.915 1.00 97.50 105 LEU A O 1
ATOM 855 N N . HIS A 1 106 ? 10.825 8.122 -11.689 1.00 96.44 106 HIS A N 1
ATOM 856 C CA . HIS A 1 106 ? 10.622 8.874 -10.454 1.00 96.44 106 HIS A CA 1
ATOM 857 C C . HIS A 1 106 ? 11.677 9.969 -10.239 1.00 96.44 106 HIS A C 1
ATOM 859 O O . HIS A 1 106 ? 11.348 11.054 -9.763 1.00 96.44 106 HIS A O 1
ATOM 865 N N . GLU A 1 107 ? 12.933 9.714 -10.614 1.00 97.00 107 GLU A N 1
ATOM 866 C CA . GLU A 1 107 ? 14.042 10.674 -10.514 1.00 97.00 107 GLU A CA 1
ATOM 867 C C . GLU A 1 107 ? 14.923 10.609 -11.767 1.00 97.00 107 GLU A C 1
ATOM 869 O O . GLU A 1 107 ? 15.090 9.534 -12.338 1.00 97.00 107 GLU A O 1
ATOM 874 N N . GLY A 1 108 ? 15.483 11.748 -12.185 1.00 95.94 108 GLY A N 1
ATOM 875 C CA . GLY A 1 108 ? 16.325 11.876 -13.380 1.00 95.94 108 GLY A CA 1
ATOM 876 C C . GLY A 1 108 ? 15.598 12.460 -14.598 1.00 95.94 108 GLY A C 1
ATOM 877 O O . GLY A 1 108 ? 14.399 12.745 -14.564 1.00 95.94 108 GLY A O 1
ATOM 878 N N . GLU A 1 109 ? 16.336 12.674 -15.692 1.00 95.69 109 GLU A N 1
ATOM 879 C CA . GLU A 1 109 ? 15.769 13.129 -16.970 1.00 95.69 109 GLU A CA 1
ATOM 880 C C . GLU A 1 109 ? 15.427 11.946 -17.880 1.00 95.69 109 GLU A C 1
ATOM 882 O O . GLU A 1 109 ? 16.233 11.033 -18.070 1.00 95.69 109 GLU A O 1
ATOM 887 N N . SER A 1 110 ? 14.240 11.986 -18.487 1.00 95.50 110 SER A N 1
ATOM 888 C CA . SER A 1 110 ? 13.827 10.981 -19.468 1.00 95.50 110 SER A CA 1
ATOM 889 C C . SER A 1 110 ? 14.700 11.051 -20.727 1.00 95.50 110 SER A C 1
ATOM 891 O O . SER A 1 110 ? 14.941 12.128 -21.276 1.00 95.50 110 SER A O 1
ATOM 893 N N . ASN A 1 111 ? 15.156 9.888 -21.188 1.00 95.81 111 ASN A N 1
ATOM 894 C CA . ASN A 1 111 ? 15.907 9.692 -22.424 1.00 95.81 111 ASN A CA 1
ATOM 895 C C . ASN A 1 111 ? 15.501 8.356 -23.078 1.00 95.81 111 ASN A C 1
ATOM 897 O O . ASN A 1 111 ? 14.727 7.593 -22.497 1.00 95.81 111 ASN A O 1
ATOM 901 N N . ASP A 1 112 ? 16.018 8.079 -24.277 1.00 97.25 112 ASP A N 1
ATOM 902 C CA . ASP A 1 112 ? 15.651 6.882 -25.047 1.00 97.25 112 ASP A CA 1
ATOM 903 C C . ASP A 1 112 ? 15.958 5.573 -24.297 1.00 97.25 112 ASP A C 1
ATOM 905 O O . ASP A 1 112 ? 15.170 4.631 -24.375 1.00 97.25 112 ASP A O 1
ATOM 909 N N . ASP A 1 113 ? 17.053 5.512 -23.533 1.00 95.81 113 ASP A N 1
ATOM 910 C CA . ASP A 1 113 ? 17.415 4.321 -22.756 1.00 95.81 113 ASP A CA 1
ATOM 911 C C . ASP A 1 113 ? 16.396 4.074 -21.635 1.00 95.81 113 ASP A C 1
ATOM 913 O O . ASP A 1 113 ? 15.885 2.965 -21.501 1.00 95.81 113 ASP A O 1
ATOM 917 N N . ILE A 1 114 ? 16.013 5.119 -20.896 1.00 97.19 114 ILE A N 1
ATOM 918 C CA . ILE A 1 114 ? 15.003 5.039 -19.830 1.00 97.19 114 ILE A CA 1
ATOM 919 C C . ILE A 1 114 ? 13.630 4.649 -20.380 1.00 97.19 114 ILE A C 1
ATOM 921 O O . ILE A 1 114 ? 12.950 3.811 -19.793 1.00 97.19 114 ILE A O 1
ATOM 925 N N . VAL A 1 115 ? 13.218 5.221 -21.513 1.00 97.25 115 VAL A N 1
ATOM 926 C CA . VAL A 1 115 ? 11.945 4.858 -22.158 1.00 97.25 115 VAL A CA 1
ATOM 927 C C . VAL A 1 115 ? 11.949 3.384 -22.570 1.00 97.25 115 VAL A C 1
ATOM 929 O O . VAL A 1 115 ? 10.962 2.687 -22.345 1.00 97.25 115 VAL A O 1
ATOM 932 N N . ASN A 1 116 ? 13.063 2.888 -23.116 1.00 97.31 116 ASN A N 1
ATOM 933 C CA . ASN A 1 116 ? 13.200 1.475 -23.464 1.00 97.31 116 ASN A CA 1
ATOM 934 C C . ASN A 1 116 ? 13.181 0.567 -22.224 1.00 97.31 116 ASN A C 1
ATOM 936 O O . ASN A 1 116 ? 12.586 -0.504 -22.281 1.00 97.31 116 ASN A O 1
ATOM 940 N N . MET A 1 117 ? 13.796 0.984 -21.113 1.00 96.81 117 MET A N 1
ATOM 941 C CA . MET A 1 117 ? 13.772 0.225 -19.857 1.00 96.81 117 MET A CA 1
ATOM 942 C C . MET A 1 117 ? 12.364 0.135 -19.262 1.00 96.81 117 MET A C 1
ATOM 944 O O . MET A 1 117 ? 11.968 -0.940 -18.826 1.00 96.81 117 MET A O 1
ATOM 948 N N . ILE A 1 118 ? 11.593 1.230 -19.286 1.00 97.94 118 ILE A N 1
ATOM 949 C CA . ILE A 1 118 ? 10.187 1.225 -18.851 1.00 97.94 118 ILE A CA 1
ATOM 950 C C . ILE A 1 118 ? 9.378 0.248 -19.706 1.00 97.94 118 ILE A C 1
ATOM 952 O O . ILE A 1 118 ? 8.717 -0.622 -19.155 1.00 97.94 118 ILE A O 1
ATOM 956 N N . ALA A 1 119 ? 9.491 0.328 -21.035 1.00 97.88 119 ALA A N 1
ATOM 957 C CA . ALA A 1 119 ? 8.756 -0.559 -21.935 1.00 97.88 119 ALA A CA 1
ATOM 958 C C . ALA A 1 119 ? 9.125 -2.044 -21.745 1.00 97.88 119 ALA A C 1
ATOM 960 O O . ALA A 1 119 ? 8.252 -2.905 -21.781 1.00 97.88 119 ALA A O 1
ATOM 961 N N . GLN A 1 120 ? 10.408 -2.350 -21.513 1.00 97.31 120 GLN A N 1
ATOM 962 C CA . GLN A 1 120 ? 10.851 -3.713 -21.194 1.00 97.31 120 GLN A CA 1
ATOM 963 C C . GLN A 1 120 ? 10.278 -4.205 -19.866 1.00 97.31 120 GLN A C 1
ATOM 965 O O . GLN A 1 120 ? 9.892 -5.365 -19.771 1.00 97.31 120 GLN A O 1
ATOM 970 N N . ALA A 1 121 ? 10.219 -3.337 -18.853 1.00 97.50 121 ALA A N 1
ATOM 971 C CA . ALA A 1 121 ? 9.619 -3.682 -17.575 1.00 97.50 121 ALA A CA 1
ATOM 972 C C . ALA A 1 121 ? 8.112 -3.921 -17.701 1.00 97.50 121 ALA A C 1
ATOM 974 O O . ALA A 1 121 ? 7.624 -4.909 -17.172 1.00 97.50 121 ALA A O 1
ATOM 975 N N . GLU A 1 122 ? 7.388 -3.086 -18.448 1.00 97.88 122 GLU A N 1
ATOM 976 C CA . GLU A 1 122 ? 5.960 -3.289 -18.720 1.00 97.88 122 GLU A CA 1
ATOM 977 C C . GLU A 1 122 ? 5.695 -4.633 -19.429 1.00 97.88 122 GLU A C 1
ATOM 979 O O . GLU A 1 122 ? 4.837 -5.395 -18.988 1.00 97.88 122 GLU A O 1
ATOM 984 N N . GLU A 1 123 ? 6.461 -4.968 -20.476 1.00 97.69 123 GLU A N 1
ATOM 985 C CA . GLU A 1 123 ? 6.327 -6.245 -21.206 1.00 97.69 123 GLU A CA 1
ATOM 986 C C . GLU A 1 123 ? 6.708 -7.462 -20.340 1.00 97.69 123 GLU A C 1
ATOM 988 O O . GLU A 1 123 ? 6.044 -8.504 -20.380 1.00 97.69 123 GLU A O 1
ATOM 993 N N . GLY A 1 124 ? 7.772 -7.327 -19.543 1.00 97.44 124 GLY A N 1
ATOM 994 C CA . GLY A 1 124 ? 8.234 -8.354 -18.614 1.00 97.44 124 GLY A CA 1
ATOM 995 C C . GLY A 1 124 ? 7.212 -8.643 -17.517 1.00 97.44 124 GLY A C 1
ATOM 996 O O . GLY A 1 124 ? 6.854 -9.798 -17.303 1.00 97.44 124 GLY A O 1
ATOM 997 N N . ILE A 1 125 ? 6.671 -7.597 -16.888 1.00 97.06 125 ILE A N 1
ATOM 998 C CA . ILE A 1 125 ? 5.618 -7.701 -15.870 1.00 97.06 125 ILE A CA 1
ATOM 999 C C . ILE A 1 125 ? 4.348 -8.333 -16.451 1.00 97.06 125 ILE A C 1
ATOM 1001 O O . ILE A 1 125 ? 3.763 -9.205 -15.817 1.00 97.06 125 ILE A O 1
ATOM 1005 N N . GLU A 1 126 ? 3.920 -7.953 -17.661 1.00 95.56 126 GLU A N 1
ATOM 1006 C CA . GLU A 1 126 ? 2.733 -8.558 -18.289 1.00 95.56 126 GLU A CA 1
ATOM 1007 C C . GLU A 1 126 ? 2.895 -10.079 -18.487 1.00 95.56 126 GLU A C 1
ATOM 1009 O O . GLU A 1 126 ? 1.919 -10.832 -18.420 1.00 95.56 126 GLU A O 1
ATOM 1014 N N . SER A 1 127 ? 4.127 -10.540 -18.717 1.00 95.56 127 SER A N 1
ATOM 1015 C CA . SER A 1 127 ? 4.431 -11.945 -19.000 1.00 95.56 127 SER A CA 1
ATOM 1016 C C . SER A 1 127 ? 4.718 -12.779 -17.747 1.00 95.56 127 SER A C 1
ATOM 1018 O O . SER A 1 127 ? 4.299 -13.936 -17.671 1.00 95.56 127 SER A O 1
ATOM 1020 N N . GLU A 1 128 ? 5.454 -12.213 -16.792 1.00 95.31 128 GLU A N 1
ATOM 1021 C CA . GLU A 1 128 ? 6.095 -12.927 -15.676 1.00 95.31 128 GLU A CA 1
ATOM 1022 C C . GLU A 1 128 ? 5.783 -12.302 -14.303 1.00 95.31 128 GLU A C 1
ATOM 1024 O O . GLU A 1 128 ? 6.124 -12.875 -13.272 1.00 95.31 128 GLU A O 1
ATOM 1029 N N . GLY A 1 129 ? 5.101 -11.155 -14.258 1.00 93.31 129 GLY A N 1
ATOM 1030 C CA . GLY A 1 129 ? 4.739 -10.473 -13.017 1.00 93.31 129 GLY A CA 1
ATOM 1031 C C . GLY A 1 129 ? 5.949 -9.949 -12.241 1.00 93.31 129 GLY A C 1
ATOM 1032 O O . GLY A 1 129 ? 6.865 -9.345 -12.801 1.00 93.31 129 GLY A O 1
ATOM 1033 N N . ASP A 1 130 ? 5.942 -10.175 -10.931 1.00 93.81 130 ASP A N 1
ATOM 1034 C CA . ASP A 1 130 ? 7.007 -9.785 -10.005 1.00 93.81 130 ASP A CA 1
ATOM 1035 C C . ASP A 1 130 ? 8.300 -10.605 -10.170 1.00 93.81 130 ASP A C 1
ATOM 1037 O O . ASP A 1 130 ? 9.382 -10.118 -9.832 1.00 93.81 130 ASP A O 1
ATOM 1041 N N . GLU A 1 131 ? 8.226 -11.810 -10.747 1.00 96.56 131 GLU A N 1
ATOM 1042 C CA . GLU A 1 131 ? 9.399 -12.645 -11.042 1.00 96.56 131 GLU A CA 1
ATOM 1043 C C . GLU A 1 131 ? 10.380 -11.908 -11.965 1.00 96.56 131 GLU A C 1
ATOM 1045 O O . GLU A 1 131 ? 11.578 -11.851 -11.674 1.00 96.56 131 GLU A O 1
ATOM 1050 N N . PHE A 1 132 ? 9.869 -11.226 -12.998 1.00 97.38 132 PHE A N 1
ATOM 1051 C CA . PHE A 1 132 ? 10.690 -10.397 -13.882 1.00 97.38 132 PHE A CA 1
ATOM 1052 C C . PHE A 1 132 ? 11.452 -9.313 -13.110 1.00 97.38 132 PHE A C 1
ATOM 1054 O O . PHE A 1 132 ? 12.639 -9.085 -13.360 1.00 97.38 132 PHE A O 1
ATOM 1061 N N . LEU A 1 133 ? 10.781 -8.635 -12.174 1.00 97.25 133 LEU A N 1
ATOM 1062 C CA . LEU A 1 133 ? 11.369 -7.550 -11.388 1.00 97.25 133 LEU A CA 1
ATOM 1063 C C . LEU A 1 133 ? 12.520 -8.074 -10.523 1.00 97.25 133 LEU A C 1
ATOM 1065 O O . LEU A 1 133 ? 13.625 -7.522 -10.582 1.00 97.25 133 LEU A O 1
ATOM 1069 N N . TYR A 1 134 ? 12.304 -9.186 -9.813 1.00 95.38 134 TYR A N 1
ATOM 1070 C CA . TYR A 1 134 ? 13.350 -9.845 -9.029 1.00 95.38 134 TYR A CA 1
ATOM 1071 C C . TYR A 1 134 ? 14.557 -10.251 -9.889 1.00 95.38 134 TYR A C 1
ATOM 1073 O O . TYR A 1 134 ? 15.703 -10.014 -9.498 1.00 95.38 134 TYR A O 1
ATOM 1081 N N . GLU A 1 135 ? 14.332 -10.853 -11.059 1.00 97.19 135 GLU A N 1
ATOM 1082 C CA . GLU A 1 135 ? 15.422 -11.326 -11.921 1.00 97.19 135 GLU A CA 1
ATOM 1083 C C . GLU A 1 135 ? 16.219 -10.188 -12.578 1.00 97.19 135 GLU A C 1
ATOM 1085 O O . GLU A 1 135 ? 17.407 -10.352 -12.872 1.00 97.19 135 GLU A O 1
ATOM 1090 N N . ASN A 1 136 ? 15.597 -9.021 -12.763 1.00 96.88 136 ASN A N 1
ATOM 1091 C CA . ASN A 1 136 ? 16.195 -7.866 -13.435 1.00 96.88 136 ASN A CA 1
ATOM 1092 C C . ASN A 1 136 ? 16.682 -6.776 -12.468 1.00 96.88 136 ASN A C 1
ATOM 1094 O O . ASN A 1 136 ? 16.948 -5.649 -12.887 1.00 96.88 136 ASN A O 1
ATOM 1098 N N . GLY A 1 137 ? 16.865 -7.120 -11.191 1.00 96.00 137 GLY A N 1
ATOM 1099 C CA . GLY A 1 137 ? 17.547 -6.267 -10.217 1.00 96.00 137 GLY A CA 1
ATOM 1100 C C . GLY A 1 137 ? 16.699 -5.130 -9.654 1.00 96.00 137 GLY A C 1
ATOM 1101 O O . GLY A 1 137 ? 17.264 -4.165 -9.145 1.00 96.00 137 GLY A O 1
ATOM 1102 N N . TRP A 1 138 ? 15.373 -5.234 -9.738 1.00 97.50 138 TRP A N 1
ATOM 1103 C CA . TRP A 1 138 ? 14.482 -4.375 -8.968 1.00 97.50 138 TRP A CA 1
ATOM 1104 C C . TRP A 1 138 ? 14.428 -4.864 -7.519 1.00 97.50 138 TRP A C 1
ATOM 1106 O O . TRP A 1 138 ? 14.404 -6.066 -7.250 1.00 97.50 138 TRP A O 1
ATOM 1116 N N . GLU A 1 139 ? 14.3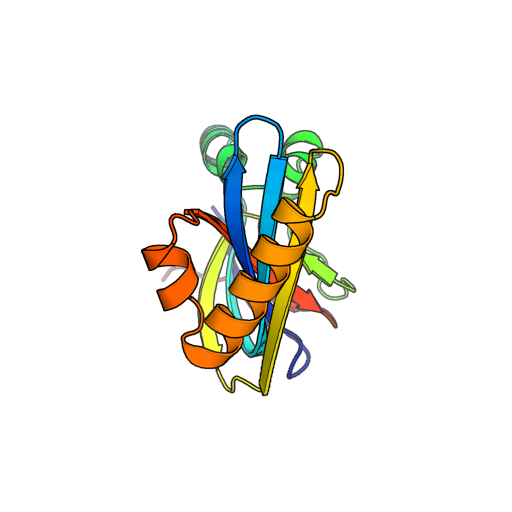85 -3.925 -6.584 1.00 97.06 139 GLU A N 1
ATOM 1117 C CA . GLU A 1 139 ? 14.266 -4.192 -5.156 1.00 97.06 139 GLU A CA 1
ATOM 1118 C C . GLU A 1 139 ? 12.862 -3.822 -4.670 1.00 97.06 139 GLU A C 1
ATOM 1120 O O . GLU A 1 139 ? 12.319 -2.783 -5.041 1.00 97.06 139 GLU A O 1
ATOM 1125 N N . GLU A 1 140 ? 12.263 -4.669 -3.837 1.00 94.44 140 GLU A N 1
ATOM 1126 C CA . GLU A 1 140 ? 10.994 -4.363 -3.176 1.00 94.44 140 GLU A CA 1
ATOM 1127 C C . GLU A 1 140 ? 11.209 -3.221 -2.165 1.00 94.44 140 GLU A C 1
ATOM 1129 O O . GLU A 1 140 ? 12.025 -3.334 -1.249 1.00 94.44 140 GLU A O 1
ATOM 1134 N N . ASP A 1 141 ? 10.498 -2.108 -2.348 1.00 91.75 141 ASP A N 1
ATOM 1135 C CA . ASP A 1 141 ? 10.659 -0.877 -1.561 1.00 91.75 141 ASP A CA 1
ATOM 1136 C C . ASP A 1 141 ? 9.560 -0.727 -0.502 1.00 91.75 141 ASP A C 1
ATOM 1138 O O . ASP A 1 141 ? 9.823 -0.339 0.640 1.00 91.75 141 ASP A O 1
ATOM 1142 N N . CYS A 1 142 ? 8.310 -1.035 -0.857 1.00 86.94 142 CYS A N 1
ATOM 1143 C CA . CYS A 1 142 ? 7.176 -0.823 0.035 1.00 86.94 142 CYS A CA 1
ATOM 1144 C C . CYS A 1 142 ? 6.051 -1.833 -0.197 1.00 86.94 142 CYS A C 1
ATOM 1146 O O . CYS A 1 142 ? 5.719 -2.149 -1.338 1.00 86.94 142 CYS A O 1
ATOM 1148 N N . TYR A 1 143 ? 5.439 -2.251 0.911 1.00 89.19 143 TYR A N 1
ATOM 1149 C CA . TYR A 1 143 ? 4.236 -3.071 0.978 1.00 89.19 143 TYR A CA 1
ATOM 1150 C C . TYR A 1 143 ? 3.215 -2.349 1.859 1.00 89.19 143 TYR A C 1
ATOM 1152 O O . TYR A 1 143 ? 3.499 -2.080 3.033 1.00 89.19 143 TYR A O 1
ATOM 1160 N N . ASP A 1 144 ? 2.052 -1.997 1.316 1.00 92.75 144 ASP A N 1
ATOM 1161 C CA . ASP A 1 144 ? 1.026 -1.253 2.052 1.00 92.75 144 ASP A CA 1
ATOM 1162 C C . ASP A 1 144 ? -0.392 -1.618 1.604 1.00 92.75 144 ASP A C 1
ATOM 1164 O O . ASP A 1 144 ? -0.606 -2.184 0.535 1.00 92.75 144 ASP A O 1
ATOM 1168 N N . TYR A 1 145 ? -1.379 -1.240 2.412 1.00 94.88 145 TYR A N 1
ATOM 1169 C CA . TYR A 1 145 ? -2.785 -1.289 2.045 1.00 94.88 145 TYR A CA 1
ATOM 1170 C C . TYR A 1 145 ? -3.439 0.081 2.137 1.00 94.88 145 TYR A C 1
ATOM 1172 O O . TYR A 1 145 ? -3.171 0.903 3.013 1.00 94.88 145 TYR A O 1
ATOM 1180 N N . LYS A 1 146 ? -4.409 0.277 1.259 1.00 95.50 146 LYS A N 1
ATOM 1181 C CA . LYS A 1 146 ? -5.347 1.387 1.255 1.00 95.50 146 LYS A CA 1
ATOM 1182 C C . LYS A 1 146 ? -6.749 0.820 1.436 1.00 95.50 146 LYS A C 1
ATOM 1184 O O . LYS A 1 146 ? -7.131 -0.107 0.728 1.00 95.50 146 LYS A O 1
ATOM 1189 N N . ILE A 1 147 ? -7.519 1.385 2.361 1.00 96.31 147 ILE A N 1
ATOM 1190 C CA . ILE A 1 147 ? -8.926 1.030 2.582 1.00 96.31 147 ILE A CA 1
ATOM 1191 C C . ILE A 1 147 ? -9.804 2.243 2.277 1.00 96.31 147 ILE A C 1
ATOM 1193 O O . ILE A 1 147 ? -9.635 3.300 2.886 1.00 96.31 147 ILE A O 1
ATOM 1197 N N . GLU A 1 148 ? -10.760 2.100 1.366 1.00 95.50 148 GLU A N 1
ATOM 1198 C CA . GLU A 1 148 ? -11.699 3.155 0.969 1.00 95.50 148 GLU A CA 1
ATOM 1199 C C . GLU A 1 148 ? -13.127 2.863 1.464 1.00 95.50 148 GLU A C 1
ATOM 1201 O O . GLU A 1 148 ? -13.454 1.751 1.867 1.00 95.50 148 GLU A O 1
ATOM 1206 N N . GLY A 1 149 ? -14.000 3.874 1.514 1.00 93.75 149 GLY A N 1
ATOM 1207 C CA . GLY A 1 149 ? -15.411 3.672 1.910 1.00 93.75 149 GLY A CA 1
ATOM 1208 C C . GLY A 1 149 ? -15.648 3.476 3.418 1.00 93.75 149 GLY A C 1
ATOM 1209 O O . GLY A 1 149 ? -16.781 3.327 3.881 1.00 93.75 149 GLY A O 1
ATOM 1210 N N . GLY A 1 150 ? -14.589 3.579 4.219 1.00 95.31 150 GLY A N 1
ATOM 1211 C CA . GLY A 1 150 ? -14.645 3.538 5.673 1.00 95.31 150 GLY A CA 1
ATOM 1212 C C . GLY A 1 150 ? -14.516 2.137 6.262 1.00 95.31 150 GLY A C 1
ATOM 1213 O O . GLY A 1 150 ? -14.511 1.110 5.587 1.00 95.31 150 GLY A O 1
ATOM 1214 N N . ILE A 1 151 ? -14.407 2.110 7.586 1.00 97.12 151 ILE A N 1
ATOM 1215 C CA . ILE A 1 151 ? -14.024 0.924 8.350 1.00 97.12 151 ILE A CA 1
ATOM 1216 C C . ILE A 1 151 ? -14.945 0.717 9.544 1.00 97.12 151 ILE A C 1
ATOM 1218 O O . ILE A 1 151 ? -15.566 1.649 10.057 1.00 97.12 151 ILE A O 1
ATOM 1222 N N . LYS A 1 152 ? -15.024 -0.524 10.006 1.00 97.31 152 LYS A N 1
ATOM 1223 C CA . LYS A 1 152 ? -15.592 -0.898 11.295 1.00 97.31 152 LYS A CA 1
ATOM 1224 C C . LYS A 1 152 ? -14.453 -1.281 12.226 1.00 97.31 152 LYS A C 1
ATOM 1226 O O . LYS A 1 152 ? -13.654 -2.146 11.876 1.00 97.31 152 LYS A O 1
ATOM 1231 N N . ILE A 1 153 ? -14.415 -0.682 13.414 1.00 96.62 153 ILE A N 1
ATOM 1232 C CA . ILE A 1 153 ? -13.355 -0.926 14.393 1.00 96.62 153 ILE A CA 1
ATOM 1233 C C . ILE A 1 153 ? -13.966 -1.578 15.627 1.00 96.62 153 ILE A C 1
ATOM 1235 O O . ILE A 1 153 ? -14.917 -1.075 16.222 1.00 96.62 153 ILE A O 1
ATOM 1239 N N . THR A 1 154 ? -13.412 -2.711 16.047 1.00 96.62 154 THR A N 1
ATOM 1240 C CA . THR A 1 154 ? -13.867 -3.414 17.252 1.00 96.62 154 THR A CA 1
ATOM 1241 C C . THR A 1 154 ? -12.686 -3.743 18.158 1.00 96.62 154 THR A C 1
ATOM 1243 O O . THR A 1 154 ? -11.696 -4.280 17.671 1.00 96.62 154 THR A O 1
ATOM 1246 N N . PRO A 1 155 ? -12.734 -3.427 19.468 1.00 94.94 155 PRO A N 1
ATOM 1247 C CA . PRO A 1 155 ? -11.658 -3.799 20.382 1.00 94.94 155 PRO A CA 1
ATOM 1248 C C . PRO A 1 155 ? -11.457 -5.316 20.402 1.00 94.94 155 PRO A C 1
ATOM 1250 O O . PRO A 1 155 ? -12.413 -6.060 20.630 1.00 94.94 155 PRO A O 1
ATOM 1253 N N . LEU A 1 156 ? -10.217 -5.764 20.209 1.00 89.50 156 LEU A N 1
ATOM 1254 C CA . LEU A 1 156 ? -9.838 -7.150 20.447 1.00 89.50 156 LEU A CA 1
ATOM 1255 C C . LEU A 1 156 ? -9.507 -7.292 21.932 1.00 89.50 156 LEU A C 1
ATOM 1257 O O . LEU A 1 156 ? -8.577 -6.673 22.448 1.00 89.50 156 LEU A O 1
ATOM 1261 N N . VAL A 1 157 ? -10.321 -8.071 22.641 1.00 77.25 157 VAL A N 1
ATOM 1262 C CA . VAL A 1 157 ? -10.017 -8.461 24.017 1.00 77.25 157 VAL A CA 1
ATOM 1263 C C . VAL A 1 157 ? -9.119 -9.685 23.925 1.00 77.25 157 VAL A C 1
ATOM 1265 O O . VAL A 1 157 ? -9.587 -10.754 23.537 1.00 77.25 157 VAL A O 1
ATOM 1268 N N . GLU A 1 158 ? -7.836 -9.527 24.248 1.00 59.00 158 GLU A N 1
ATOM 1269 C CA . GLU A 1 158 ? -6.966 -10.677 24.499 1.00 59.00 158 GLU A CA 1
ATOM 1270 C C . GLU A 1 158 ? -7.552 -11.448 25.696 1.00 59.00 158 GLU A C 1
ATOM 1272 O O . GLU A 1 158 ? -7.688 -10.890 26.790 1.00 59.00 158 GLU A O 1
ATOM 1277 N N . LEU A 1 159 ? -8.010 -12.681 25.446 1.00 46.41 159 LEU A N 1
ATOM 1278 C CA . LEU A 1 159 ? -8.545 -13.600 26.458 1.00 46.41 159 LEU A CA 1
ATOM 1279 C C . LEU A 1 159 ? -7.427 -14.220 27.301 1.00 46.41 159 LEU A C 1
ATOM 1281 O O . LEU A 1 159 ? -6.388 -14.597 26.715 1.00 46.41 159 LEU A O 1
#

pLDDT: mean 93.98, std 5.64, range [46.41, 98.12]

Radius of gyration: 18.12 Å; chains: 1; bounding box: 41×28×52 Å

Foldseek 3Di:
DWKKKKWFPFFQFKWKKWKKWDDDDFWIKIKIKIWTFRIFIKIFDADDDPVVLVVFLVQADPVLNVVVVQNDDDDQQDQKDKPSSYDMDTPDTHDTDDMDMAMDIDGHDDDPVVVVVRVVVVVQCVPPNCVSCVVVPMDTDDIIMMGGRGIDIGTDDDD